Protein AF-A0A3C1GNZ4-F1 (afdb_monomer_lite)

Secondary structure (DSSP, 8-state):
----TTEEEEEEETTEEEEEEHHHHHHHTTS-EEEEEEESPPPTT-TTGGGTEEEEEEESTT---

Structure (mmCIF, N/CA/C/O backbone):
data_AF-A0A3C1GNZ4-F1
#
_entry.id   AF-A0A3C1GNZ4-F1
#
loop_
_atom_site.group_PDB
_atom_site.id
_atom_site.type_symbol
_atom_site.label_atom_id
_atom_site.label_alt_id
_atom_site.label_comp_id
_atom_site.label_asym_id
_atom_site.label_entity_id
_atom_site.label_seq_id
_atom_site.pdbx_PDB_ins_code
_atom_site.Cartn_x
_atom_site.Cartn_y
_atom_site.Cartn_z
_atom_site.occupancy
_atom_site.B_iso_or_equiv
_atom_site.auth_seq_id
_atom_site.auth_comp_id
_atom_site.auth_asym_id
_atom_site.auth_atom_id
_atom_site.pdbx_PDB_model_num
ATOM 1 N N . PHE A 1 1 ? 5.908 -15.073 5.075 1.00 77.31 1 PHE A N 1
ATOM 2 C CA . PHE A 1 1 ? 5.638 -13.868 5.886 1.00 77.31 1 PHE A CA 1
ATOM 3 C C . PHE A 1 1 ? 4.841 -14.284 7.120 1.00 77.31 1 PHE A C 1
ATOM 5 O O . PHE A 1 1 ? 4.061 -15.222 7.003 1.00 77.31 1 PHE A O 1
ATOM 12 N N . LYS A 1 2 ? 5.075 -13.678 8.291 1.00 91.12 2 LYS A N 1
ATOM 13 C CA . LYS A 1 2 ? 4.352 -13.991 9.536 1.00 91.12 2 LYS A CA 1
ATOM 14 C C . LYS A 1 2 ? 3.618 -12.735 9.995 1.00 91.12 2 LYS A C 1
ATOM 16 O O . LYS A 1 2 ? 4.278 -11.729 10.222 1.00 91.12 2 LYS A O 1
ATOM 21 N N . THR A 1 3 ? 2.300 -12.819 10.137 1.00 95.69 3 THR A N 1
ATOM 22 C CA . THR A 1 3 ? 1.473 -11.735 10.677 1.00 95.69 3 THR A CA 1
ATOM 23 C C . THR A 1 3 ? 1.536 -11.699 12.205 1.00 95.69 3 THR A C 1
ATOM 25 O O . THR A 1 3 ? 1.847 -12.698 12.866 1.00 95.69 3 THR A O 1
ATOM 28 N N . GLY A 1 4 ? 1.232 -10.538 12.777 1.00 96.81 4 GLY A N 1
ATOM 29 C CA . GLY A 1 4 ? 1.101 -10.302 14.207 1.00 96.81 4 GLY A CA 1
ATOM 30 C C . GLY A 1 4 ? -0.139 -9.478 14.554 1.00 96.81 4 GLY A C 1
ATOM 31 O O . GLY A 1 4 ? -0.930 -9.099 13.699 1.00 96.81 4 GLY A O 1
ATOM 32 N N . ALA A 1 5 ? -0.297 -9.164 15.841 1.00 97.12 5 ALA A N 1
ATOM 33 C CA . ALA A 1 5 ? -1.474 -8.460 16.365 1.00 97.12 5 ALA A CA 1
ATOM 34 C C . ALA A 1 5 ? -1.644 -7.013 15.856 1.00 97.12 5 ALA A C 1
ATOM 36 O O . ALA A 1 5 ? -2.668 -6.389 16.124 1.00 97.12 5 ALA A O 1
ATOM 37 N N . GLN A 1 6 ? -0.631 -6.464 15.183 1.00 97.81 6 GLN A N 1
ATOM 38 C CA . GLN A 1 6 ? -0.664 -5.122 14.598 1.00 97.81 6 GLN A CA 1
ATOM 39 C C . GLN A 1 6 ? -0.956 -5.136 13.091 1.00 97.81 6 GLN A C 1
ATOM 41 O O . GLN A 1 6 ? -1.081 -4.060 12.513 1.00 97.81 6 GLN A O 1
ATOM 46 N N . ASP A 1 7 ? -1.079 -6.310 12.464 1.00 98.00 7 ASP A N 1
ATOM 47 C CA . ASP A 1 7 ? -1.437 -6.430 11.052 1.00 98.00 7 ASP A CA 1
ATOM 48 C C . ASP A 1 7 ? -2.954 -6.566 10.918 1.00 98.00 7 ASP A C 1
ATOM 50 O O . ASP A 1 7 ? -3.557 -7.529 11.396 1.00 98.00 7 ASP A O 1
ATOM 54 N N . VAL A 1 8 ? -3.579 -5.604 10.248 1.00 98.00 8 VAL A N 1
ATOM 55 C CA . VAL A 1 8 ? -4.998 -5.651 9.899 1.00 98.00 8 VAL A CA 1
ATOM 56 C C . VAL A 1 8 ? -5.112 -6.195 8.483 1.00 98.00 8 VAL A C 1
ATOM 58 O O . VAL A 1 8 ? -4.554 -5.609 7.557 1.00 98.00 8 VAL A O 1
ATOM 61 N N . LEU A 1 9 ? -5.820 -7.314 8.303 1.00 96.88 9 LEU A N 1
ATOM 62 C CA . LEU A 1 9 ? -6.199 -7.790 6.972 1.00 96.88 9 LEU A CA 1
ATOM 63 C C . LEU A 1 9 ? -7.260 -6.840 6.415 1.00 96.88 9 LEU A C 1
ATOM 65 O O . LEU A 1 9 ? -8.389 -6.829 6.899 1.00 96.88 9 LEU A O 1
ATOM 69 N N . VAL A 1 10 ? -6.883 -6.040 5.423 1.00 95.88 10 VAL A N 1
ATOM 70 C CA . VAL A 1 10 ? -7.777 -5.059 4.793 1.00 95.88 10 VAL A CA 1
ATOM 71 C C . VAL A 1 10 ? -8.619 -5.722 3.705 1.00 95.88 10 VAL A C 1
ATOM 73 O O . VAL A 1 10 ? -9.773 -5.359 3.506 1.00 95.88 10 VAL A O 1
ATOM 76 N N . GLY A 1 11 ? -8.056 -6.717 3.018 1.00 95.12 11 GLY A N 1
ATOM 77 C CA . GLY A 1 11 ? -8.751 -7.447 1.967 1.00 95.12 11 GLY A CA 1
ATOM 78 C C . GLY A 1 11 ? -7.804 -8.297 1.134 1.00 95.12 11 GLY A C 1
ATOM 79 O O . GLY A 1 11 ? -6.756 -8.735 1.609 1.00 95.12 11 GLY A O 1
ATOM 80 N N . GLU A 1 12 ? -8.177 -8.510 -0.122 1.00 96.38 12 GLU A N 1
ATOM 81 C CA . GLU A 1 12 ? -7.434 -9.326 -1.075 1.00 96.38 12 GLU A CA 1
ATOM 82 C C . GLU A 1 12 ? -7.241 -8.561 -2.390 1.00 96.38 12 GLU A C 1
ATOM 84 O O . GLU A 1 12 ? -8.178 -7.961 -2.916 1.00 96.38 12 GLU A O 1
ATOM 89 N N . LEU A 1 13 ? -6.021 -8.589 -2.924 1.00 93.50 13 LEU A N 1
ATOM 90 C CA . LEU A 1 13 ? -5.654 -8.039 -4.224 1.00 93.50 13 LEU A CA 1
ATOM 91 C C . LEU A 1 13 ? -5.222 -9.193 -5.125 1.00 93.50 13 LEU A C 1
ATOM 93 O O . LEU A 1 13 ? -4.163 -9.779 -4.917 1.00 93.50 13 LEU A O 1
ATOM 97 N N . VAL A 1 14 ? -6.034 -9.522 -6.131 1.00 94.00 14 VAL A N 1
ATOM 98 C CA . VAL A 1 14 ? -5.712 -10.553 -7.137 1.00 94.00 14 VAL A CA 1
ATOM 99 C C . VAL A 1 14 ? -5.307 -11.902 -6.502 1.00 94.00 14 VAL A C 1
ATOM 101 O O . VAL A 1 14 ? -4.291 -12.490 -6.867 1.00 94.00 14 VAL A O 1
ATOM 104 N N . GLY A 1 15 ? -6.053 -12.401 -5.510 1.00 95.94 15 GLY A N 1
ATOM 105 C CA . GLY A 1 15 ? -5.700 -13.656 -4.826 1.00 95.94 15 GLY A CA 1
ATOM 106 C C . GLY A 1 15 ? -4.707 -13.507 -3.670 1.00 95.94 15 GLY A C 1
ATOM 107 O O . GLY A 1 15 ? -4.413 -14.492 -2.994 1.00 95.94 15 GLY A O 1
ATOM 108 N N . CYS A 1 16 ? -4.152 -12.311 -3.443 1.00 94.69 16 CYS A N 1
ATOM 109 C CA . CYS A 1 16 ? -3.122 -12.069 -2.435 1.00 94.69 16 CYS A CA 1
ATOM 110 C C . CYS A 1 16 ? -3.671 -11.255 -1.249 1.00 94.69 16 CYS A C 1
ATOM 112 O O . CYS A 1 16 ? -4.227 -10.176 -1.467 1.00 94.69 16 CYS A O 1
ATOM 114 N N . PRO A 1 17 ? -3.506 -11.704 0.010 1.00 96.12 17 PRO A N 1
ATOM 115 C CA . PRO A 1 17 ? -3.976 -10.950 1.166 1.00 96.12 17 PRO A CA 1
ATOM 116 C C . PRO A 1 17 ? -3.190 -9.642 1.334 1.00 96.12 17 PRO A C 1
ATOM 118 O O . PRO A 1 17 ? -1.958 -9.632 1.351 1.00 96.12 17 PRO A O 1
ATOM 121 N N . PHE A 1 18 ? -3.915 -8.537 1.502 1.00 95.06 18 PHE A N 1
ATOM 122 C CA . PHE A 1 18 ? -3.359 -7.203 1.696 1.00 95.06 18 PHE A CA 1
ATOM 123 C C . PHE A 1 18 ? -3.527 -6.760 3.149 1.00 95.06 18 PHE A C 1
ATOM 125 O O . PHE A 1 18 ? -4.642 -6.688 3.675 1.00 95.06 18 PHE A O 1
ATOM 132 N N . TYR A 1 19 ? -2.402 -6.460 3.796 1.00 96.50 19 TYR A N 1
ATOM 133 C CA . TYR A 1 19 ? -2.350 -6.062 5.198 1.00 96.50 19 TYR A CA 1
ATOM 134 C C . TYR A 1 19 ? -1.929 -4.603 5.342 1.00 96.50 19 TYR A C 1
ATOM 136 O O . TYR A 1 19 ? -1.093 -4.106 4.588 1.00 96.50 19 TYR A O 1
ATOM 144 N N . MET A 1 20 ? -2.466 -3.942 6.362 1.00 96.50 20 MET A N 1
ATOM 145 C CA . MET A 1 20 ? -2.075 -2.598 6.775 1.00 96.50 20 MET A CA 1
ATOM 146 C C . MET A 1 20 ? -1.742 -2.597 8.266 1.00 96.50 20 MET A C 1
ATOM 148 O O . MET A 1 20 ? -2.361 -3.318 9.051 1.00 96.50 20 MET A O 1
ATOM 152 N N . GLY A 1 21 ? -0.769 -1.782 8.675 1.00 97.38 21 GLY A N 1
ATOM 153 C CA . GLY A 1 21 ? -0.473 -1.605 10.095 1.00 97.38 21 GLY A CA 1
ATOM 154 C C . GLY A 1 21 ? -1.660 -0.968 10.820 1.00 97.38 21 GLY A C 1
ATOM 155 O O . GLY A 1 21 ? -2.262 -0.028 10.308 1.00 97.38 21 GLY A O 1
ATOM 156 N N . LYS A 1 22 ? -1.980 -1.438 12.027 1.00 98.12 22 LYS A N 1
ATOM 157 C CA . LYS A 1 22 ? -3.168 -1.026 12.792 1.00 98.12 22 LYS A CA 1
ATOM 158 C C . LYS A 1 22 ? -3.352 0.492 12.898 1.00 98.12 22 LYS A C 1
ATOM 160 O O . LYS A 1 22 ? -4.430 0.988 12.598 1.00 98.12 22 LYS A O 1
ATOM 165 N N . ALA A 1 23 ? -2.303 1.231 13.262 1.00 97.94 23 ALA A N 1
ATOM 166 C CA . ALA A 1 23 ? -2.375 2.692 13.379 1.00 97.94 23 ALA A CA 1
ATOM 167 C C . ALA A 1 23 ? -2.644 3.389 12.031 1.00 97.94 23 ALA A C 1
ATOM 169 O O . ALA A 1 23 ? -3.338 4.399 11.974 1.00 97.94 23 ALA A O 1
ATOM 170 N N . GLN A 1 24 ? -2.109 2.844 10.934 1.00 95.56 24 GLN A N 1
ATOM 171 C CA . GLN A 1 24 ? -2.370 3.355 9.589 1.00 95.56 24 GLN A CA 1
ATOM 172 C C . GLN A 1 24 ? -3.805 3.033 9.155 1.00 95.56 24 GLN A C 1
ATOM 174 O O . GLN A 1 24 ? -4.476 3.892 8.594 1.00 95.56 24 GLN A O 1
ATOM 179 N N . PHE A 1 25 ? -4.292 1.832 9.477 1.00 96.62 25 PHE A N 1
ATOM 180 C CA . PHE A 1 25 ? -5.669 1.428 9.214 1.00 96.62 25 PHE A CA 1
ATOM 181 C C . PHE A 1 25 ? -6.669 2.320 9.952 1.00 96.62 25 PHE A C 1
ATOM 183 O O . PHE A 1 25 ? -7.581 2.845 9.326 1.00 96.62 25 PHE A O 1
ATOM 190 N N . GLU A 1 26 ? -6.467 2.576 11.246 1.00 97.12 26 GLU A N 1
ATOM 191 C CA . GLU A 1 26 ? -7.332 3.473 12.029 1.00 97.12 26 GLU A CA 1
ATOM 192 C C . GLU A 1 26 ? -7.436 4.875 11.407 1.00 97.12 26 GLU A C 1
ATOM 194 O O . GLU A 1 26 ? -8.508 5.479 11.435 1.00 97.12 26 GLU A O 1
ATOM 199 N N . LEU A 1 27 ? -6.349 5.365 10.801 1.00 93.88 27 LEU A N 1
ATOM 200 C CA . LEU A 1 27 ? -6.315 6.665 10.137 1.00 93.88 27 LEU A CA 1
ATOM 201 C C . LEU A 1 27 ? -6.956 6.650 8.737 1.00 93.88 27 LEU A C 1
ATOM 203 O O . LEU A 1 27 ? -7.521 7.661 8.328 1.00 93.88 27 LEU A O 1
ATOM 207 N N . TRP A 1 28 ? -6.829 5.557 7.976 1.00 93.62 28 TRP A N 1
ATOM 208 C CA . TRP A 1 28 ? -7.152 5.515 6.538 1.00 93.62 28 TRP A CA 1
ATOM 209 C C . TRP A 1 28 ? -8.373 4.664 6.170 1.00 93.62 28 TRP A C 1
ATOM 211 O O . TRP A 1 28 ? -8.788 4.694 5.018 1.00 93.62 28 TRP A O 1
ATOM 221 N N . GLN A 1 29 ? -8.975 3.929 7.108 1.00 93.12 29 GLN A N 1
ATOM 222 C CA . GLN A 1 29 ? -10.097 3.006 6.846 1.00 93.12 29 GLN A CA 1
ATOM 223 C C . GLN A 1 29 ? -11.358 3.658 6.246 1.00 93.12 29 GLN A C 1
ATOM 225 O O . GLN A 1 29 ? -12.259 2.953 5.800 1.00 93.12 29 GLN A O 1
ATOM 230 N N . HIS A 1 30 ? -11.441 4.989 6.248 1.00 92.19 30 HIS A N 1
ATOM 231 C CA . HIS A 1 30 ? -12.536 5.762 5.654 1.00 92.19 30 HIS A CA 1
ATOM 232 C C . HIS A 1 30 ? -12.100 6.535 4.400 1.00 92.19 30 HIS A C 1
ATOM 234 O O . HIS A 1 30 ? -12.751 7.503 4.017 1.00 92.19 30 HIS A O 1
ATOM 240 N N . THR A 1 31 ? -10.987 6.129 3.788 1.00 91.12 31 THR A N 1
ATOM 241 C CA . THR A 1 31 ? -10.425 6.734 2.581 1.00 91.12 31 THR A CA 1
ATOM 242 C C . THR A 1 31 ? -10.476 5.730 1.439 1.00 91.12 31 THR A C 1
ATOM 244 O O . THR A 1 31 ? -10.017 4.597 1.589 1.00 91.12 31 THR A O 1
ATOM 247 N N . ASP A 1 32 ? -10.947 6.168 0.274 1.00 91.12 32 ASP A N 1
ATOM 248 C CA . ASP A 1 32 ? -10.830 5.386 -0.952 1.00 91.12 32 ASP A CA 1
ATOM 249 C C . ASP A 1 32 ? -9.374 5.401 -1.436 1.00 91.12 32 ASP A C 1
ATOM 251 O O . ASP A 1 32 ? -8.819 6.440 -1.811 1.00 91.12 32 ASP A O 1
ATOM 255 N N . LEU A 1 33 ? -8.732 4.233 -1.369 1.00 91.06 33 LEU A N 1
ATOM 256 C CA . LEU A 1 33 ? -7.335 4.038 -1.744 1.00 91.06 33 LEU A CA 1
ATOM 257 C C . LEU A 1 33 ? -7.227 3.130 -2.965 1.00 91.06 33 LEU A C 1
ATOM 259 O O . LEU A 1 33 ? -7.776 2.031 -2.992 1.00 91.06 33 LEU A O 1
ATOM 263 N N . THR A 1 34 ? -6.431 3.556 -3.942 1.00 92.88 34 THR A N 1
ATOM 264 C CA . THR A 1 34 ? -6.019 2.707 -5.066 1.00 92.88 34 THR A CA 1
ATOM 265 C C . THR A 1 34 ? -4.581 2.255 -4.860 1.00 92.88 34 THR A C 1
ATOM 267 O O . THR A 1 34 ? -3.681 3.084 -4.701 1.00 92.88 34 THR A O 1
ATOM 270 N N . ILE A 1 35 ? -4.361 0.942 -4.884 1.00 93.44 35 ILE A N 1
ATOM 271 C CA . ILE A 1 35 ? -3.024 0.346 -4.923 1.00 93.44 35 ILE A CA 1
ATOM 272 C C . ILE A 1 35 ? -2.637 0.177 -6.389 1.00 93.44 35 ILE A C 1
ATOM 274 O O . ILE A 1 35 ? -3.318 -0.526 -7.131 1.00 93.44 35 ILE A O 1
ATOM 278 N N . ASP A 1 36 ? -1.564 0.841 -6.802 1.00 94.12 36 ASP A N 1
ATOM 279 C CA . ASP A 1 36 ? -1.147 0.931 -8.201 1.00 94.12 36 ASP A CA 1
ATOM 280 C C . ASP A 1 36 ? 0.320 0.503 -8.357 1.00 94.12 36 ASP A C 1
ATOM 282 O O . ASP A 1 36 ? 1.104 0.553 -7.401 1.00 94.12 36 ASP A O 1
ATOM 286 N N . VAL A 1 37 ? 0.692 0.082 -9.566 1.00 94.56 37 VAL A N 1
ATOM 287 C CA . VAL A 1 37 ? 2.053 -0.315 -9.936 1.00 94.56 37 VAL A CA 1
ATOM 288 C C . VAL A 1 37 ? 2.525 0.515 -11.121 1.00 94.56 37 VAL A C 1
ATOM 290 O O . VAL A 1 37 ? 1.902 0.556 -12.177 1.00 94.56 37 VAL A O 1
ATOM 293 N N . VAL A 1 38 ? 3.661 1.182 -10.952 1.00 96.00 38 VAL A N 1
ATOM 294 C CA . VAL A 1 38 ? 4.226 2.082 -11.964 1.00 96.00 38 VAL A CA 1
ATOM 295 C C . VAL A 1 38 ? 5.684 1.742 -12.237 1.00 96.00 38 VAL A C 1
ATOM 297 O O . VAL A 1 38 ? 6.341 1.081 -11.429 1.00 96.00 38 VAL A O 1
ATOM 300 N N . ASP A 1 39 ? 6.205 2.208 -13.369 1.00 97.56 39 ASP A N 1
ATOM 301 C CA . ASP A 1 39 ? 7.639 2.148 -13.652 1.00 97.56 39 ASP A CA 1
ATOM 302 C C . ASP A 1 39 ? 8.428 3.006 -12.656 1.00 97.56 39 ASP A C 1
ATOM 304 O O . ASP A 1 39 ? 8.044 4.132 -12.324 1.00 97.56 39 ASP A O 1
ATOM 308 N N . GLY A 1 40 ? 9.556 2.484 -12.181 1.00 94.50 40 GLY A N 1
ATOM 309 C CA . GLY A 1 40 ? 10.481 3.234 -11.344 1.00 94.50 40 GLY A CA 1
ATOM 310 C C . GLY A 1 40 ? 11.199 2.391 -10.303 1.00 94.50 40 GLY A C 1
ATOM 311 O O . GLY A 1 40 ? 11.091 1.173 -10.239 1.00 94.50 40 GLY A O 1
ATOM 312 N N . ARG A 1 41 ? 11.963 3.078 -9.453 1.00 91.88 41 ARG A N 1
ATOM 313 C CA . ARG A 1 41 ? 12.704 2.442 -8.363 1.00 91.88 41 ARG A CA 1
ATOM 314 C C . ARG A 1 41 ? 11.759 2.093 -7.207 1.00 91.88 41 ARG A C 1
ATOM 316 O O . ARG A 1 41 ? 11.213 3.003 -6.580 1.00 91.88 41 ARG A O 1
ATOM 323 N N . GLY A 1 42 ? 11.619 0.801 -6.913 1.00 88.38 42 GLY A N 1
ATOM 324 C CA . GLY A 1 42 ? 10.919 0.290 -5.730 1.00 88.38 42 GLY A CA 1
ATOM 325 C C . GLY A 1 42 ? 11.529 0.754 -4.401 1.00 88.38 42 GLY A C 1
ATOM 326 O O . GLY A 1 42 ? 12.678 1.204 -4.334 1.00 88.38 42 GLY A O 1
ATOM 327 N N . ALA A 1 43 ? 10.748 0.647 -3.322 1.00 86.06 43 ALA A N 1
ATOM 328 C CA . ALA A 1 43 ? 11.236 0.880 -1.962 1.00 86.06 43 ALA A CA 1
ATOM 329 C C . ALA A 1 43 ? 12.230 -0.220 -1.552 1.00 86.06 43 ALA A C 1
ATOM 331 O O . ALA A 1 43 ? 12.109 -1.346 -2.016 1.00 86.06 43 ALA A O 1
ATOM 332 N N . SER A 1 44 ? 13.183 0.077 -0.661 1.00 84.75 44 SER A N 1
ATOM 333 C CA . SER A 1 44 ? 14.376 -0.757 -0.401 1.00 84.75 44 SER A CA 1
ATOM 334 C C . SER A 1 44 ? 14.143 -2.257 -0.150 1.00 84.75 44 SER A C 1
ATOM 336 O O . SER A 1 44 ? 15.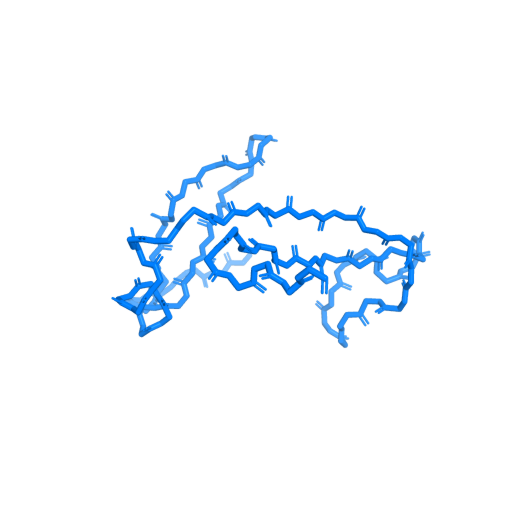052 -3.040 -0.397 1.00 84.75 44 SER A O 1
ATOM 338 N N . PHE A 1 45 ? 12.966 -2.660 0.338 1.00 88.06 45 PHE A N 1
ATOM 339 C CA . PHE A 1 45 ? 12.6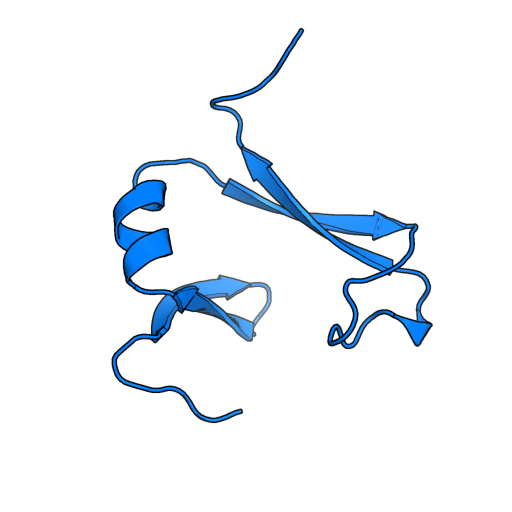20 -4.053 0.660 1.00 88.06 45 PHE A CA 1
ATOM 340 C C . PHE A 1 45 ? 11.493 -4.630 -0.214 1.00 88.06 45 PHE A C 1
ATOM 342 O O . PHE A 1 45 ? 10.856 -5.608 0.171 1.00 88.06 45 PHE A O 1
ATOM 349 N N . SER A 1 46 ? 11.223 -4.024 -1.369 1.00 91.38 46 SER A N 1
ATOM 350 C CA . SER A 1 46 ? 10.133 -4.438 -2.254 1.00 91.38 46 SER A CA 1
ATOM 351 C C . SER A 1 46 ? 10.578 -5.495 -3.271 1.00 91.38 46 SER A C 1
ATOM 353 O O . SER A 1 46 ? 11.691 -5.438 -3.796 1.00 91.38 46 SER A O 1
ATOM 355 N N . LEU A 1 47 ? 9.726 -6.487 -3.540 1.00 91.75 47 LEU A N 1
ATOM 356 C CA . LEU A 1 47 ? 10.076 -7.649 -4.372 1.00 91.75 47 LEU A CA 1
ATOM 357 C C 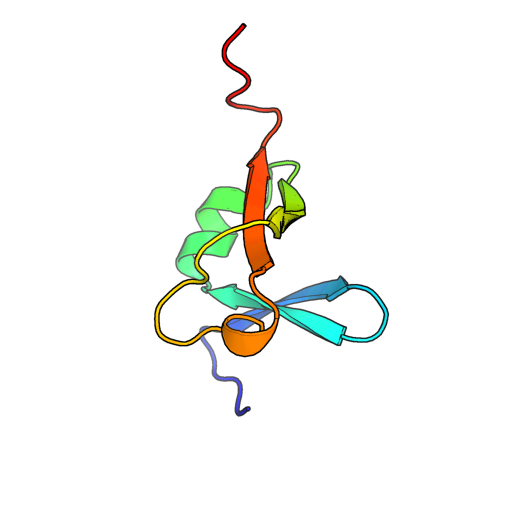. LEU A 1 47 ? 10.198 -7.313 -5.862 1.00 91.75 47 LEU A C 1
ATOM 359 O O . LEU A 1 47 ? 10.966 -7.954 -6.569 1.00 91.75 47 LEU A O 1
ATOM 363 N N . GLU A 1 48 ? 9.475 -6.300 -6.324 1.00 93.12 48 GLU A N 1
ATOM 364 C CA . GLU A 1 48 ? 9.391 -5.883 -7.722 1.00 93.12 48 GLU A CA 1
ATOM 365 C C . GLU A 1 48 ? 10.576 -5.013 -8.180 1.00 93.12 48 GLU A C 1
ATOM 367 O O . GLU A 1 48 ? 10.648 -4.646 -9.353 1.00 93.12 48 GLU A O 1
ATOM 372 N N . ILE A 1 49 ? 11.529 -4.689 -7.289 1.00 93.94 49 ILE A N 1
ATOM 373 C CA . ILE A 1 49 ? 12.713 -3.879 -7.636 1.00 93.94 49 ILE A CA 1
ATOM 374 C C . ILE A 1 49 ? 13.430 -4.402 -8.900 1.00 93.94 49 ILE A C 1
ATOM 376 O O . ILE A 1 49 ? 13.735 -3.581 -9.770 1.00 93.94 49 ILE A O 1
ATOM 380 N N . PRO A 1 50 ? 13.710 -5.716 -9.056 1.00 95.00 50 PRO A N 1
ATOM 381 C CA . PRO A 1 50 ? 14.403 -6.230 -10.239 1.00 95.00 50 PRO A CA 1
ATOM 382 C C . PRO A 1 50 ? 13.596 -6.090 -11.536 1.00 95.00 50 PRO A C 1
ATOM 384 O O . PRO A 1 50 ? 14.174 -6.156 -12.616 1.00 95.00 50 PRO A O 1
ATOM 387 N N . GLU A 1 51 ? 12.283 -5.880 -11.441 1.00 95.69 51 GLU A N 1
ATOM 388 C CA . GLU A 1 51 ? 11.387 -5.687 -12.585 1.00 95.69 51 GLU A CA 1
ATOM 389 C C . GLU A 1 51 ? 11.315 -4.217 -13.034 1.00 95.69 51 GLU A C 1
ATOM 391 O O . GLU A 1 51 ? 10.619 -3.894 -13.995 1.00 95.69 51 GLU A O 1
ATOM 396 N N . GLY A 1 52 ? 12.024 -3.308 -12.351 1.00 95.50 52 GLY A N 1
ATOM 397 C CA . GLY A 1 52 ? 11.973 -1.874 -12.641 1.00 95.50 52 GLY A CA 1
ATOM 398 C C . GLY A 1 52 ? 10.619 -1.240 -12.312 1.00 95.50 52 GLY A C 1
ATOM 399 O O . GLY A 1 52 ? 10.263 -0.218 -12.900 1.00 95.50 52 GLY A O 1
ATOM 400 N N . LYS A 1 53 ? 9.861 -1.854 -11.396 1.00 96.31 53 LYS A N 1
ATOM 401 C CA . LYS A 1 53 ? 8.540 -1.401 -10.953 1.00 96.31 53 LYS A CA 1
ATOM 402 C C . LYS A 1 53 ? 8.582 -0.863 -9.521 1.00 96.31 53 LYS A C 1
ATOM 404 O O . LYS A 1 53 ? 9.550 -1.057 -8.781 1.00 96.31 53 LYS A O 1
ATOM 409 N N . ARG A 1 54 ? 7.504 -0.184 -9.126 1.00 95.75 54 ARG A N 1
ATOM 410 C CA . ARG A 1 54 ? 7.216 0.185 -7.736 1.00 95.75 54 ARG A CA 1
ATOM 411 C C . ARG A 1 54 ? 5.719 0.219 -7.457 1.00 95.75 54 ARG A C 1
ATOM 413 O O . ARG A 1 54 ? 4.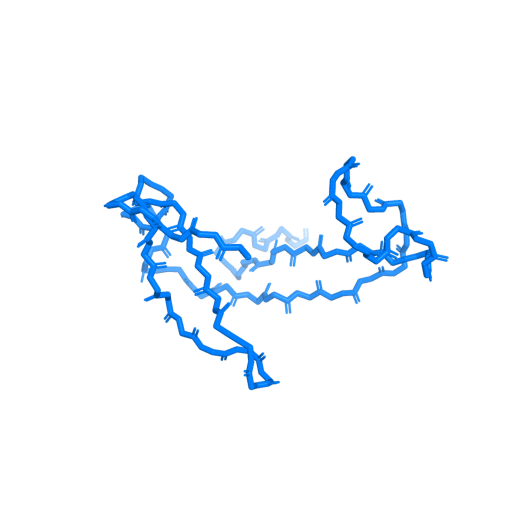948 0.696 -8.290 1.00 95.75 54 ARG A O 1
ATOM 420 N N . PHE A 1 55 ? 5.331 -0.185 -6.254 1.00 94.62 55 PHE A N 1
ATOM 421 C CA . PHE A 1 55 ? 3.980 0.056 -5.748 1.00 94.62 55 PHE A CA 1
ATOM 422 C C . PHE A 1 55 ? 3.810 1.492 -5.243 1.00 94.62 55 PHE A C 1
ATOM 424 O O . PHE A 1 55 ? 4.729 2.090 -4.669 1.00 94.62 55 PHE A O 1
ATOM 431 N N . ILE A 1 56 ? 2.615 2.044 -5.435 1.00 93.19 56 ILE A N 1
ATOM 432 C CA . ILE A 1 56 ? 2.180 3.314 -4.851 1.00 93.19 56 ILE A CA 1
ATOM 433 C C . ILE A 1 56 ? 0.746 3.193 -4.337 1.00 93.19 56 ILE A C 1
ATOM 435 O O . ILE A 1 56 ? -0.037 2.371 -4.809 1.00 93.19 56 ILE A O 1
ATOM 439 N N . VAL A 1 57 ? 0.409 4.051 -3.380 1.00 91.88 57 VAL A N 1
ATOM 440 C CA . VAL A 1 57 ? -0.961 4.232 -2.902 1.00 91.88 57 VAL A CA 1
ATOM 441 C C . VAL A 1 57 ? -1.431 5.601 -3.365 1.00 91.88 57 VAL A C 1
ATOM 443 O O . VAL A 1 57 ? -0.758 6.601 -3.112 1.00 91.88 57 VAL A O 1
ATOM 446 N N . ARG A 1 58 ? -2.566 5.642 -4.057 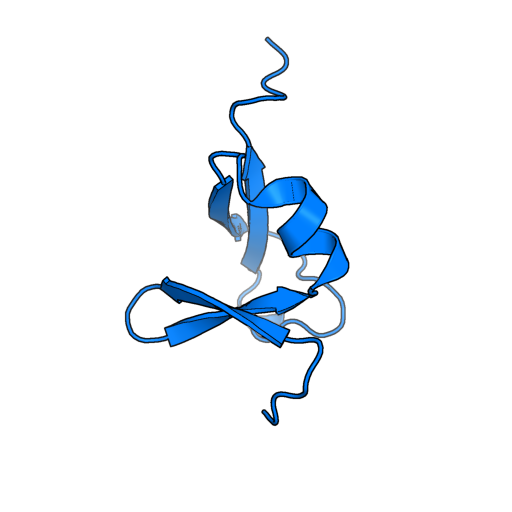1.00 92.00 58 ARG A N 1
ATOM 447 C CA . ARG A 1 58 ? -3.244 6.872 -4.476 1.00 92.00 58 ARG A CA 1
ATOM 448 C C . ARG A 1 58 ? -4.509 7.057 -3.649 1.00 92.00 58 ARG A C 1
ATOM 450 O O . ARG A 1 58 ? -5.117 6.076 -3.233 1.00 92.00 58 ARG A O 1
ATOM 457 N N . SER A 1 59 ? -4.890 8.308 -3.435 1.00 88.06 59 SER A N 1
ATOM 458 C CA . SER A 1 59 ? -6.122 8.697 -2.749 1.00 88.06 59 SER A CA 1
ATOM 459 C C . SER A 1 59 ? -6.816 9.779 -3.563 1.00 88.06 59 SER A C 1
ATOM 461 O O . SER A 1 59 ? -6.146 10.684 -4.063 1.00 88.06 59 SER A O 1
ATOM 463 N N . GLU A 1 60 ? -8.140 9.703 -3.669 1.00 80.75 60 GLU A N 1
ATOM 464 C CA . GLU A 1 60 ? -8.949 10.745 -4.315 1.00 80.75 60 GLU A CA 1
ATOM 465 C C . GLU A 1 60 ? -9.170 11.964 -3.404 1.00 80.75 60 GLU A C 1
ATOM 467 O O . GLU A 1 60 ? -9.458 13.056 -3.882 1.00 80.75 60 GLU A O 1
ATOM 472 N N . VAL A 1 61 ? -8.951 11.821 -2.091 1.00 74.38 61 VAL A N 1
ATOM 473 C CA . VAL A 1 61 ? -9.149 12.897 -1.099 1.00 74.38 61 VAL A CA 1
ATOM 474 C C . VAL A 1 61 ? -8.116 14.023 -1.244 1.00 74.38 61 VAL A C 1
ATOM 476 O O . VAL A 1 61 ? -8.359 15.152 -0.824 1.00 74.38 61 VAL A O 1
ATOM 479 N N . CYS A 1 62 ? -6.955 13.733 -1.834 1.00 64.00 62 CYS A N 1
ATOM 480 C CA . CYS A 1 62 ? -5.851 14.683 -1.995 1.00 64.00 62 CYS A CA 1
ATOM 481 C C . CYS A 1 62 ? -5.510 14.951 -3.466 1.00 64.00 62 CYS A C 1
ATOM 483 O O . CYS A 1 62 ? -4.355 15.259 -3.767 1.00 64.00 62 CYS A O 1
ATOM 485 N N . ALA A 1 63 ? -6.476 14.808 -4.380 1.00 63.19 63 ALA A N 1
ATOM 486 C CA . ALA A 1 63 ? -6.286 15.250 -5.756 1.00 63.19 63 ALA A CA 1
ATOM 487 C C . ALA A 1 63 ? -5.966 16.755 -5.752 1.00 63.19 63 ALA A C 1
ATOM 489 O O . ALA A 1 63 ? -6.749 17.568 -5.264 1.00 63.19 63 ALA A O 1
ATOM 490 N N . VAL A 1 64 ? -4.770 17.105 -6.220 1.00 59.56 64 VAL A N 1
ATOM 491 C CA . VAL A 1 64 ? -4.388 18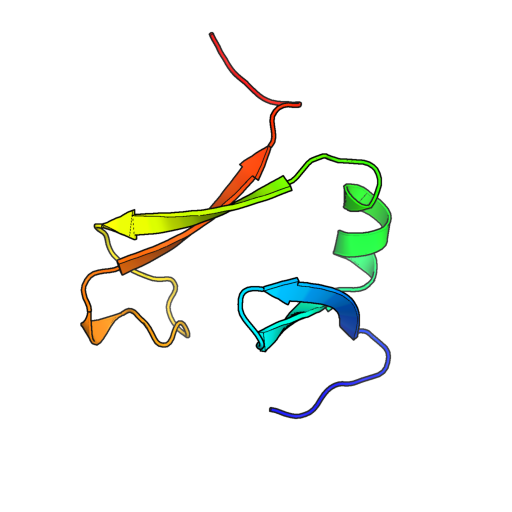.492 -6.486 1.00 59.56 64 VAL A CA 1
ATOM 492 C C . VAL A 1 64 ? -4.623 18.688 -7.977 1.00 59.56 64 VAL A C 1
ATOM 494 O O . VAL A 1 64 ? -3.997 17.977 -8.766 1.00 59.56 64 VAL A O 1
ATOM 497 N N . ASP A 1 65 ? -5.563 19.567 -8.326 1.00 53.97 65 ASP A N 1
ATOM 498 C CA . ASP A 1 65 ? -5.809 19.992 -9.712 1.00 53.97 65 ASP A CA 1
ATOM 499 C C . ASP A 1 65 ? -4.555 20.614 -10.355 1.00 53.97 65 ASP A C 1
ATOM 501 O O . ASP A 1 65 ? -3.806 21.335 -9.646 1.00 53.97 65 ASP A O 1
#

Radius of gyration: 13.4 Å; chains: 1; bounding box: 27×34×30 Å

Foldseek 3Di:
DDDDPQWDQPDDDPNHTDTDGNVVCVVPVPWDKDWDKDAAAEDPPDPCRVVRIYIDIDTPVPDDD

Sequence (65 aa):
FKTGAQDVLVGELVGCPFYMGKAQFELWQHTDLTIDVVDGRGASFSLEIPEGKRFIVRSEVCAVD

pLDDT: mean 91.28, std 9.21, range [53.97, 98.12]